Protein AF-A0A7K0C715-F1 (afdb_monomer)

pLDDT: mean 93.75, std 8.3, range [36.91, 98.69]

Mean predicted aligned error: 4.0 Å

Secondary structure (DSSP, 8-state):
-TTTT-SSEEEEESTHHHHHHHHHHHH-TTTEEEEEESS-S-PPPGGGTTS--HHHHHHHHHHHHHHHHS-HHHHHHHH-HHHHHHHHHH-HHHHHHHHHHHHHHHS--TT-GGGTS-HHHHHHHHHHHHTTTTHHHHHHHHHHHHHHH--

Organism: NCBI:txid2585200

Radius of gyration: 18.2 Å; Cα contacts (8 Å, |Δi|>4): 134; chains: 1; bounding box: 46×36×44 Å

Solvent-accessible surface area (backbone atoms only — not comparable to full-atom values): 8666 Å² total; per-residue (Å²): 94,68,88,86,61,52,71,64,43,73,36,69,19,38,72,74,34,27,59,50,24,51,51,50,41,72,76,34,58,95,29,40,76,46,72,48,58,50,69,66,98,69,82,83,63,78,89,48,67,90,71,61,53,73,66,53,51,50,52,54,50,52,51,51,52,41,62,77,68,62,42,62,66,56,55,45,18,39,72,41,17,69,68,56,13,54,48,32,54,74,31,71,66,52,34,46,55,68,50,50,53,50,55,55,71,73,44,97,32,88,91,37,49,67,82,74,45,49,71,65,61,54,48,55,56,50,45,70,33,55,77,77,49,34,39,29,62,61,27,38,52,36,42,74,42,50,70,70,71,78,109

Sequence (151 aa):
MARPGYRRFGAQGSDWGTSIATSIGQRQPDRVAGIHLMPPLAPPDPATLDDLTGAERAALATLREADEWGSGYSVQQSTRPQTVGYGLVDSPAALCAWIVEKFWSWTDSGGDLHRVITRDELLDNLMLYWLPGTGASSARLYWESLRQVNE

InterPro domains:
  IPR029058 Alpha/Beta hydrolase fold [G3DSA:3.40.50.1820] (1-151)
  IPR029058 Alpha/Beta hydrolase fold [SSF53474] (1-147)

Structure (mmCIF, N/CA/C/O backbone):
data_AF-A0A7K0C715-F1
#
_entry.id   AF-A0A7K0C715-F1
#
loop_
_atom_site.group_PDB
_atom_site.id
_atom_site.type_symbol
_atom_site.label_atom_id
_atom_site.label_alt_id
_atom_site.label_comp_id
_atom_site.label_asym_id
_atom_site.label_entity_id
_atom_site.label_seq_id
_atom_site.pdbx_PDB_ins_code
_atom_site.Cartn_x
_atom_site.Cartn_y
_atom_site.Cartn_z
_atom_site.occupancy
_atom_site.B_iso_or_equiv
_atom_site.auth_seq_id
_atom_site.auth_comp_id
_atom_site.auth_asym_id
_atom_site.auth_atom_id
_atom_site.pdbx_PDB_model_num
ATOM 1 N N . MET A 1 1 ? -17.084 5.722 13.446 1.00 94.69 1 MET A N 1
ATOM 2 C CA . MET A 1 1 ? -18.335 6.379 12.996 1.00 94.69 1 MET A CA 1
ATOM 3 C C . MET A 1 1 ? -19.380 6.596 14.089 1.00 94.69 1 MET A C 1
ATOM 5 O O . MET A 1 1 ? -19.984 7.656 14.094 1.00 94.69 1 MET A O 1
ATOM 9 N N . ALA A 1 2 ? -19.570 5.681 15.053 1.00 94.12 2 ALA A N 1
ATOM 10 C CA . ALA A 1 2 ? -20.522 5.903 16.155 1.00 94.12 2 ALA A CA 1
ATOM 11 C C . ALA A 1 2 ? -20.149 7.074 17.088 1.00 94.12 2 ALA A C 1
ATOM 13 O O . ALA A 1 2 ? -20.985 7.935 17.322 1.00 94.12 2 ALA A O 1
ATOM 14 N N . ARG A 1 3 ? -18.893 7.136 17.567 1.00 97.12 3 ARG A N 1
ATOM 15 C CA . ARG A 1 3 ? -18.402 8.224 18.441 1.00 97.12 3 ARG A CA 1
ATOM 16 C C . ARG A 1 3 ? -18.603 9.635 17.853 1.00 97.12 3 ARG A C 1
ATOM 18 O O . ARG A 1 3 ? -19.143 10.465 18.568 1.00 97.12 3 ARG A O 1
ATOM 25 N N . PRO A 1 4 ? -18.254 9.911 16.579 1.00 95.69 4 PRO A N 1
ATOM 26 C CA . PRO A 1 4 ? -18.550 11.206 15.954 1.00 95.69 4 PRO A CA 1
ATOM 27 C C . PRO A 1 4 ? -20.023 11.395 15.528 1.00 95.69 4 PRO A C 1
ATOM 29 O O . PRO A 1 4 ? -20.341 12.402 14.913 1.00 95.69 4 PRO A O 1
ATOM 32 N N . GLY A 1 5 ? -20.933 10.453 15.818 1.00 97.19 5 GLY A N 1
ATOM 33 C CA . GLY A 1 5 ? -22.380 10.629 15.613 1.00 97.19 5 GLY A CA 1
ATOM 34 C C . GLY A 1 5 ? -22.935 10.256 14.231 1.00 97.19 5 GLY A C 1
ATOM 35 O O . GLY A 1 5 ? -24.138 10.391 14.006 1.00 97.19 5 GLY A O 1
ATOM 36 N N . TYR A 1 6 ? -22.122 9.731 13.309 1.00 97.44 6 TYR A N 1
ATOM 37 C CA . TYR A 1 6 ? -22.597 9.335 11.978 1.00 97.44 6 TYR A CA 1
ATOM 38 C C . TYR A 1 6 ? -23.499 8.095 12.047 1.00 97.44 6 TYR A C 1
ATOM 40 O O . TYR A 1 6 ? -23.037 6.970 12.279 1.00 97.44 6 TYR A O 1
ATOM 48 N N . ARG A 1 7 ? -24.805 8.296 11.834 1.00 96.88 7 ARG A N 1
ATOM 49 C CA . ARG A 1 7 ? -25.800 7.210 11.794 1.00 96.88 7 ARG A CA 1
ATOM 50 C C . ARG A 1 7 ? -25.737 6.413 10.493 1.00 96.88 7 ARG A C 1
ATOM 52 O O . ARG A 1 7 ? -25.829 5.192 10.555 1.00 96.88 7 ARG A O 1
ATOM 59 N N . ARG A 1 8 ? -25.494 7.095 9.370 1.00 97.94 8 ARG A N 1
ATOM 60 C CA . ARG A 1 8 ? -25.315 6.513 8.036 1.00 97.94 8 ARG A CA 1
ATOM 61 C C . ARG A 1 8 ? -24.085 7.128 7.361 1.00 97.94 8 ARG A C 1
ATOM 63 O O . ARG A 1 8 ? -23.899 8.337 7.478 1.00 97.94 8 ARG A O 1
ATOM 70 N N . PHE A 1 9 ? -23.232 6.329 6.722 1.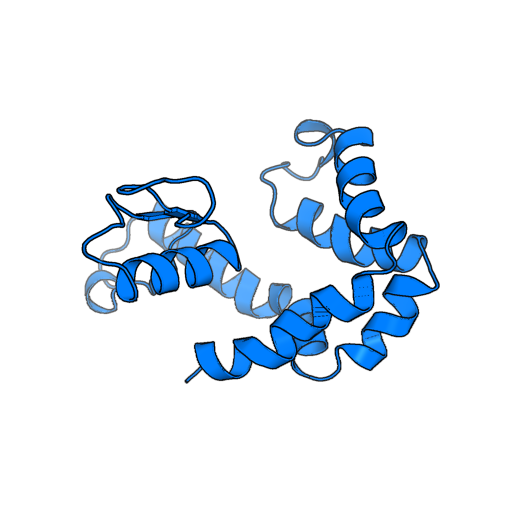00 98.12 9 PHE A N 1
ATOM 71 C CA . PHE A 1 9 ? -21.971 6.798 6.122 1.00 98.12 9 PHE A CA 1
ATOM 72 C C . PHE A 1 9 ? -21.523 5.919 4.947 1.00 98.12 9 PHE A C 1
ATOM 74 O O . PHE A 1 9 ? -21.901 4.755 4.875 1.00 98.12 9 PHE A O 1
ATOM 81 N N . GLY A 1 10 ? -20.720 6.461 4.030 1.00 97.81 10 GLY A N 1
ATOM 82 C CA . GLY A 1 10 ? -20.000 5.665 3.029 1.00 97.81 10 GLY A CA 1
ATOM 83 C C . GLY A 1 10 ? -18.629 5.233 3.551 1.00 97.81 10 GLY A C 1
ATOM 84 O O . GLY A 1 10 ? -18.049 5.925 4.390 1.00 97.81 10 GLY A O 1
ATOM 85 N N . ALA A 1 11 ? -18.112 4.106 3.064 1.00 97.69 11 ALA A N 1
ATOM 86 C CA . ALA A 1 11 ? -16.733 3.690 3.315 1.00 97.69 11 ALA A CA 1
ATOM 87 C C . ALA A 1 11 ? -15.976 3.601 1.988 1.00 97.69 11 ALA A C 1
ATOM 89 O O . ALA A 1 11 ? -16.422 2.938 1.056 1.00 97.69 11 ALA A O 1
ATOM 90 N N . GLN A 1 12 ? -14.840 4.279 1.893 1.00 97.62 12 GLN A N 1
ATOM 91 C CA . GLN A 1 12 ? -13.986 4.242 0.712 1.00 97.62 12 GLN A CA 1
ATOM 92 C C . GLN A 1 12 ? -12.634 3.654 1.099 1.00 97.62 12 GLN A C 1
ATOM 94 O O . GLN A 1 12 ? -12.163 3.881 2.215 1.00 97.62 12 GLN A O 1
ATOM 99 N N . GLY A 1 13 ? -12.040 2.877 0.198 1.00 95.75 13 GLY A N 1
ATOM 100 C CA . GLY A 1 13 ? -10.724 2.304 0.419 1.00 95.75 13 GLY A CA 1
ATOM 101 C C . GLY A 1 13 ? -9.982 1.957 -0.865 1.00 95.75 13 GLY A C 1
ATOM 102 O O . GLY A 1 13 ? -10.588 1.689 -1.902 1.00 95.75 13 GLY A O 1
ATOM 103 N N . SER A 1 14 ? -8.661 1.981 -0.756 1.00 95.44 14 SER A N 1
ATOM 104 C CA . SER A 1 14 ? -7.682 1.448 -1.702 1.00 95.44 14 SER A CA 1
ATOM 105 C C . SER A 1 14 ? -6.657 0.621 -0.927 1.00 95.44 14 SER A C 1
ATOM 107 O O . SER A 1 14 ? -6.563 0.782 0.292 1.00 95.44 14 SER A O 1
ATOM 109 N N . ASP A 1 15 ? -5.897 -0.253 -1.594 1.00 93.12 15 ASP A N 1
ATOM 110 C CA . ASP A 1 15 ? -4.895 -1.118 -0.940 1.00 93.12 15 ASP A CA 1
ATOM 111 C C . ASP A 1 15 ? -5.501 -1.859 0.285 1.00 93.12 15 ASP A C 1
ATOM 113 O O . ASP A 1 15 ? -6.604 -2.404 0.181 1.00 93.12 15 ASP A O 1
ATOM 117 N N . TRP A 1 16 ? -4.884 -1.834 1.476 1.00 93.19 16 TRP A N 1
ATOM 118 C CA . TRP A 1 16 ? -5.484 -2.374 2.710 1.00 93.19 16 TRP A CA 1
ATOM 119 C C . TRP A 1 16 ? -6.856 -1.779 3.045 1.00 93.19 16 TRP A C 1
ATOM 121 O O . TRP A 1 16 ? -7.719 -2.449 3.623 1.00 93.19 16 TRP A O 1
ATOM 131 N N . GLY A 1 17 ? -7.084 -0.524 2.663 1.00 95.06 17 GLY A N 1
ATOM 132 C CA . GLY A 1 17 ? -8.370 0.147 2.771 1.00 95.06 17 GLY A CA 1
ATOM 133 C C . GLY A 1 17 ? -9.480 -0.580 2.015 1.00 95.06 17 GLY A C 1
ATOM 134 O O . GLY A 1 17 ? -10.618 -0.540 2.475 1.00 95.06 17 GLY A O 1
ATOM 135 N N . THR A 1 18 ? -9.181 -1.289 0.921 1.00 94.75 18 THR A N 1
ATOM 136 C CA . THR A 1 18 ? -10.175 -2.090 0.192 1.00 94.75 18 THR A CA 1
ATOM 137 C C . THR A 1 18 ? -10.729 -3.212 1.075 1.00 94.75 18 THR A C 1
ATOM 139 O O . THR A 1 18 ? -11.950 -3.335 1.224 1.00 94.75 18 THR A O 1
ATOM 142 N N . SER A 1 19 ? -9.862 -3.977 1.745 1.00 92.19 19 SER A N 1
ATOM 143 C CA . SER A 1 19 ? -10.273 -5.028 2.690 1.00 92.19 19 SER A CA 1
ATOM 144 C C . SER A 1 19 ? -11.012 -4.447 3.897 1.00 92.19 19 SER A C 1
ATOM 146 O O . SER A 1 19 ? -12.045 -4.970 4.319 1.00 92.19 19 SER A O 1
ATOM 148 N N . ILE A 1 20 ? -10.529 -3.320 4.430 1.00 94.00 20 ILE A N 1
ATOM 149 C CA . ILE A 1 20 ? -11.135 -2.656 5.591 1.00 94.00 20 ILE A CA 1
ATOM 150 C C . ILE A 1 20 ? -12.530 -2.114 5.250 1.00 94.00 20 ILE A C 1
ATOM 152 O O . ILE A 1 20 ? -13.478 -2.358 5.998 1.00 94.00 20 ILE A O 1
ATOM 156 N N . ALA A 1 21 ? -12.688 -1.412 4.126 1.00 96.19 21 ALA A N 1
ATOM 157 C CA . ALA A 1 21 ? -13.970 -0.869 3.684 1.00 96.19 21 ALA A CA 1
ATOM 158 C C . ALA A 1 21 ? -14.982 -1.989 3.406 1.00 96.19 21 ALA A C 1
ATOM 160 O O . ALA A 1 21 ? -16.135 -1.887 3.830 1.00 96.19 21 ALA A O 1
ATOM 161 N N . THR A 1 22 ? -14.538 -3.087 2.789 1.00 94.69 22 THR A N 1
ATOM 162 C CA . THR A 1 22 ? -15.360 -4.287 2.568 1.00 94.69 22 THR A CA 1
ATOM 163 C C . THR A 1 22 ? -15.824 -4.894 3.893 1.00 94.69 22 THR A C 1
ATOM 165 O O . THR A 1 22 ? -17.022 -5.098 4.093 1.00 94.69 22 THR A O 1
ATOM 168 N N . SER A 1 23 ? -14.906 -5.088 4.847 1.00 94.19 23 SER A N 1
ATOM 169 C CA . SER A 1 23 ? -15.227 -5.595 6.187 1.00 94.19 23 SER A CA 1
ATOM 170 C C . SER A 1 23 ? -16.211 -4.680 6.928 1.00 94.19 23 SER A C 1
ATOM 17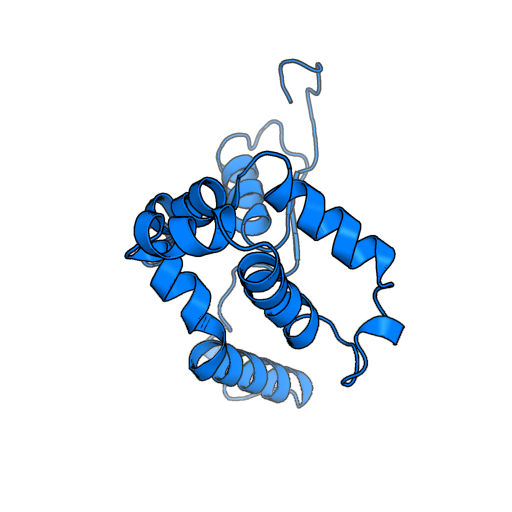2 O O . SER A 1 23 ? -17.165 -5.150 7.548 1.00 94.19 23 SER A O 1
ATOM 174 N N . ILE A 1 24 ? -16.045 -3.357 6.831 1.00 96.25 24 ILE A N 1
ATOM 175 C CA . ILE A 1 24 ? -16.985 -2.381 7.403 1.00 96.25 24 ILE A CA 1
ATOM 176 C C . ILE A 1 24 ? -18.375 -2.525 6.769 1.00 96.25 24 ILE A C 1
ATOM 178 O O . ILE A 1 24 ? -19.363 -2.551 7.505 1.00 96.25 24 ILE A O 1
ATOM 182 N N . GLY A 1 25 ? -18.452 -2.652 5.440 1.00 96.06 25 GLY A N 1
ATOM 183 C CA . GLY A 1 25 ? -19.701 -2.865 4.704 1.00 96.06 25 GLY A CA 1
ATOM 184 C C . GLY A 1 25 ? -20.438 -4.129 5.146 1.00 96.06 25 GLY A C 1
ATOM 185 O O . GLY A 1 25 ? -21.629 -4.074 5.441 1.00 96.06 25 GLY A O 1
ATOM 186 N N . GLN A 1 26 ? -19.716 -5.242 5.286 1.00 95.19 26 GLN A N 1
ATOM 187 C CA . GLN A 1 26 ? -20.271 -6.522 5.741 1.00 95.19 26 GLN A CA 1
ATOM 188 C C . GLN A 1 26 ? -20.735 -6.487 7.203 1.00 95.19 26 GLN A C 1
ATOM 190 O O . GLN A 1 26 ? -21.745 -7.090 7.555 1.00 95.19 26 GLN A O 1
ATOM 195 N N . ARG A 1 27 ? -20.001 -5.788 8.076 1.00 96.25 27 ARG A N 1
ATOM 196 C CA . ARG A 1 27 ? -20.263 -5.771 9.526 1.00 96.25 27 ARG A CA 1
ATOM 197 C C . ARG A 1 27 ? -21.317 -4.753 9.947 1.00 96.25 27 ARG A C 1
ATOM 199 O O . ARG A 1 27 ? -21.814 -4.837 11.068 1.00 96.25 27 ARG A O 1
ATOM 206 N N . GLN A 1 28 ? -21.605 -3.748 9.120 1.00 96.06 28 GLN A N 1
ATOM 207 C CA . GLN A 1 28 ? -22.554 -2.675 9.443 1.00 96.06 28 GLN A CA 1
ATOM 208 C C . GLN A 1 28 ? -23.506 -2.360 8.274 1.00 96.06 28 GLN A C 1
ATOM 210 O O . GLN A 1 28 ? -23.625 -1.187 7.900 1.00 96.06 28 GLN A O 1
ATOM 215 N N . PRO A 1 29 ? -24.213 -3.362 7.718 1.00 95.75 29 PRO A N 1
ATOM 216 C CA . PRO A 1 29 ? -25.029 -3.187 6.514 1.00 95.75 29 PRO A CA 1
ATOM 217 C C . PRO A 1 29 ? -26.129 -2.128 6.684 1.00 95.75 29 PRO A C 1
ATOM 219 O O . PRO A 1 29 ? -26.375 -1.348 5.772 1.00 95.75 29 PRO A O 1
ATOM 222 N N . ASP A 1 30 ? -26.714 -1.998 7.879 1.00 96.94 30 ASP A N 1
ATOM 223 C CA . ASP A 1 30 ? -27.777 -1.012 8.143 1.00 96.94 30 ASP A CA 1
ATOM 224 C C . ASP A 1 30 ? -27.274 0.439 8.215 1.00 96.94 30 ASP A C 1
ATOM 226 O O . ASP A 1 30 ? -28.053 1.394 8.193 1.00 96.94 30 ASP A O 1
ATOM 230 N N . ARG A 1 31 ? -25.958 0.629 8.353 1.00 97.19 31 ARG A N 1
ATOM 231 C CA . ARG A 1 31 ? -25.337 1.944 8.571 1.00 97.19 31 ARG A CA 1
ATOM 232 C C . ARG A 1 31 ? -24.462 2.383 7.409 1.00 97.19 31 ARG A C 1
ATOM 234 O O . ARG A 1 31 ? -24.255 3.585 7.231 1.00 97.19 31 ARG A O 1
ATOM 241 N N . VAL A 1 32 ? -23.941 1.446 6.629 1.00 98.19 32 VAL A N 1
ATOM 242 C CA . VAL A 1 32 ? -23.107 1.747 5.469 1.00 98.19 32 VAL A CA 1
ATOM 243 C C . VAL A 1 32 ? -24.010 2.023 4.271 1.00 98.19 32 VAL A C 1
ATOM 245 O O . VAL A 1 32 ? -24.759 1.165 3.826 1.00 98.19 32 VAL A O 1
ATOM 248 N N . ALA A 1 33 ? -23.963 3.246 3.746 1.00 97.75 33 ALA A N 1
ATOM 249 C CA . ALA A 1 33 ? -24.729 3.637 2.562 1.00 97.75 33 ALA A CA 1
ATOM 250 C C . ALA A 1 33 ? -24.212 2.966 1.280 1.00 97.75 33 ALA A C 1
ATOM 252 O O . ALA A 1 33 ? -24.973 2.792 0.335 1.00 97.75 33 ALA A O 1
ATOM 253 N N . GLY A 1 34 ? -22.926 2.628 1.260 1.00 97.25 34 GLY A N 1
ATOM 254 C CA . GLY A 1 34 ? -22.233 1.993 0.151 1.00 97.25 34 GLY A CA 1
ATOM 255 C C . GLY A 1 34 ? -20.729 1.967 0.404 1.00 97.25 34 GLY A C 1
ATOM 256 O O . GLY A 1 34 ? -20.223 2.698 1.269 1.00 97.25 34 GLY A O 1
ATOM 257 N N . ILE A 1 35 ? -20.032 1.123 -0.355 1.00 97.19 35 ILE A N 1
ATOM 258 C CA . ILE A 1 35 ? -18.571 1.066 -0.375 1.00 97.19 35 ILE A CA 1
ATOM 259 C C . ILE A 1 35 ? -18.041 1.493 -1.744 1.00 97.19 35 ILE A C 1
ATOM 261 O O . ILE A 1 35 ? -18.657 1.193 -2.764 1.00 97.19 35 ILE A O 1
ATOM 265 N N . HIS A 1 36 ? -16.909 2.194 -1.762 1.00 97.19 36 HIS A N 1
ATOM 266 C CA . HIS A 1 36 ? -16.202 2.578 -2.985 1.00 97.19 36 HIS A CA 1
ATOM 267 C C . HIS A 1 36 ? -14.757 2.076 -2.915 1.00 97.19 36 HIS A C 1
ATOM 269 O O . HIS A 1 36 ? -14.011 2.469 -2.018 1.00 97.19 36 HIS A O 1
ATOM 275 N N . LEU A 1 37 ? -14.366 1.196 -3.835 1.00 96.00 37 LEU A N 1
ATOM 276 C CA . LEU A 1 37 ? -13.095 0.467 -3.781 1.00 96.00 37 LEU A CA 1
ATOM 277 C C . LEU A 1 37 ? -12.224 0.813 -4.992 1.00 96.00 37 LEU A C 1
ATOM 279 O O . LEU A 1 37 ? -12.742 0.900 -6.104 1.00 96.00 37 LEU A O 1
ATOM 283 N N . MET A 1 38 ? -10.918 0.996 -4.786 1.00 92.50 38 MET A N 1
ATOM 284 C CA . MET A 1 38 ? -9.977 1.334 -5.861 1.00 92.50 38 MET A CA 1
ATOM 285 C C . MET A 1 38 ? -8.586 0.706 -5.641 1.00 92.50 38 MET A C 1
ATOM 287 O O . MET A 1 38 ? -7.844 1.196 -4.797 1.00 92.50 38 MET A O 1
ATOM 291 N N . PRO A 1 39 ? -8.178 -0.312 -6.418 1.00 87.31 39 PRO A N 1
ATOM 292 C CA . PRO A 1 39 ? -9.040 -1.229 -7.160 1.00 87.31 39 PRO A CA 1
ATOM 293 C C . PRO A 1 39 ? -9.828 -2.154 -6.203 1.00 87.31 39 PRO A C 1
ATOM 295 O O . PRO A 1 39 ? -9.474 -2.285 -5.024 1.00 87.31 39 PRO A O 1
ATOM 298 N N . PRO A 1 40 ? -10.912 -2.794 -6.675 1.00 84.88 40 PRO A N 1
ATOM 299 C CA . PRO A 1 40 ? -11.590 -3.846 -5.922 1.00 84.88 40 PRO A CA 1
ATOM 300 C C . PRO A 1 40 ? -10.744 -5.130 -5.863 1.00 84.88 40 PRO A C 1
ATOM 302 O O . PRO A 1 40 ? -10.008 -5.444 -6.795 1.00 84.88 40 PRO A O 1
ATOM 305 N N . LEU A 1 41 ? -10.900 -5.908 -4.788 1.00 80.69 41 LEU A N 1
ATOM 306 C CA . LEU A 1 41 ? -10.359 -7.269 -4.686 1.00 80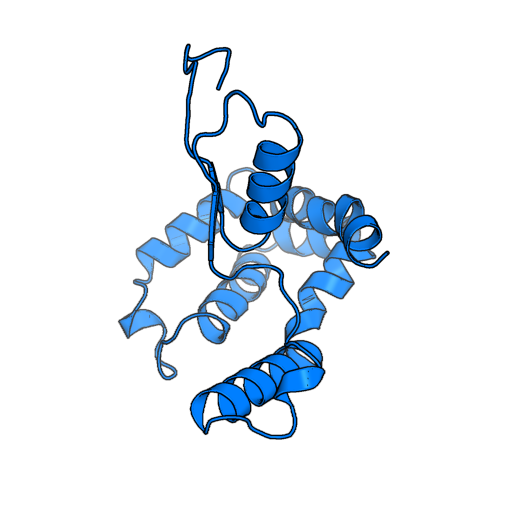.69 41 LEU A CA 1
ATOM 307 C C . LEU A 1 41 ? -11.314 -8.239 -5.391 1.00 80.69 41 LEU A C 1
ATOM 309 O O . LEU A 1 41 ? -12.169 -8.851 -4.755 1.00 80.69 41 LEU A O 1
ATOM 313 N N . ALA A 1 42 ? -11.209 -8.320 -6.716 1.00 83.69 42 ALA A N 1
ATOM 314 C CA . ALA A 1 42 ? -12.018 -9.213 -7.537 1.00 83.69 42 ALA A CA 1
ATOM 315 C C . ALA A 1 42 ? -11.138 -9.879 -8.609 1.00 83.69 42 ALA A C 1
ATOM 317 O O . ALA A 1 42 ? -10.533 -9.160 -9.409 1.00 83.69 42 ALA A O 1
ATOM 318 N N . PRO A 1 43 ? -11.034 -11.222 -8.637 1.00 81.94 43 PRO A N 1
ATOM 319 C CA . PRO A 1 43 ? -10.331 -11.910 -9.712 1.00 81.94 43 PRO A CA 1
ATOM 320 C C . PRO A 1 43 ? -11.098 -11.771 -11.040 1.00 81.94 43 PRO A C 1
ATOM 322 O O . PRO A 1 43 ? -12.316 -11.565 -11.023 1.00 81.94 43 PRO A O 1
ATOM 325 N N . PRO A 1 44 ? -10.414 -11.901 -12.191 1.00 85.19 44 PRO A N 1
ATOM 326 C CA . PRO A 1 44 ? -11.086 -11.976 -13.485 1.00 85.19 44 PRO A CA 1
ATOM 327 C C . PRO A 1 44 ? -12.035 -13.181 -13.526 1.00 85.19 44 PRO A C 1
ATOM 329 O O . PRO A 1 44 ? -11.702 -14.249 -13.009 1.00 85.19 44 PRO A O 1
ATOM 332 N N . ASP A 1 45 ? -13.201 -13.014 -14.152 1.00 88.44 45 ASP A N 1
ATOM 333 C CA . ASP A 1 45 ? -14.156 -14.105 -14.356 1.00 88.44 45 ASP A CA 1
ATOM 334 C C . ASP A 1 45 ? -13.568 -15.127 -15.347 1.00 88.44 45 ASP A C 1
ATOM 336 O O . ASP A 1 45 ? -13.308 -14.774 -16.500 1.00 88.44 45 ASP A O 1
ATOM 340 N N . PRO A 1 46 ? -13.356 -16.396 -14.950 1.00 89.81 46 PRO A N 1
ATOM 341 C CA . PRO A 1 46 ? -12.844 -17.414 -15.860 1.00 89.81 46 PRO A CA 1
ATOM 342 C C . PRO A 1 46 ? -13.690 -17.583 -17.128 1.00 89.81 46 PRO A C 1
ATOM 344 O O . PRO A 1 46 ? -13.149 -17.955 -18.167 1.00 89.81 46 PRO A O 1
ATOM 347 N N . ALA A 1 47 ? -14.995 -17.292 -17.065 1.00 92.94 47 ALA A N 1
ATOM 348 C CA . ALA A 1 47 ? -15.903 -17.417 -18.201 1.00 92.94 47 ALA A CA 1
ATOM 349 C C . ALA A 1 47 ? -15.655 -16.380 -19.310 1.00 92.94 47 ALA A C 1
ATOM 351 O O . ALA A 1 47 ? -16.113 -16.582 -20.432 1.00 92.94 47 ALA A O 1
ATOM 352 N N . THR A 1 48 ? -14.940 -15.285 -19.027 1.00 89.94 48 THR A N 1
ATOM 353 C CA . THR A 1 48 ? -14.660 -14.226 -20.013 1.00 89.94 48 THR A CA 1
ATOM 354 C C . THR A 1 48 ? -13.279 -14.352 -20.659 1.00 89.94 48 THR A C 1
ATOM 356 O O . THR A 1 48 ? -12.962 -13.603 -21.580 1.00 89.94 48 THR A O 1
ATOM 359 N N . LEU A 1 49 ? -12.452 -15.312 -20.226 1.00 90.75 49 LEU A N 1
ATOM 360 C CA . LEU A 1 49 ? -11.056 -15.431 -20.668 1.00 90.75 49 LEU A CA 1
ATOM 361 C C . LEU A 1 49 ? -10.889 -15.748 -22.162 1.00 90.75 49 LEU A C 1
ATOM 363 O O . LEU A 1 49 ? -9.849 -15.413 -22.732 1.00 90.75 49 LEU A O 1
ATOM 367 N N . ASP A 1 50 ? -11.897 -16.349 -22.794 1.00 93.94 50 ASP A N 1
ATOM 368 C CA . ASP A 1 50 ? -11.872 -16.685 -24.222 1.00 93.94 50 ASP A CA 1
ATOM 369 C C . ASP A 1 50 ? -12.229 -15.493 -25.136 1.00 93.94 50 ASP A C 1
ATOM 371 O O . ASP A 1 50 ? -11.991 -15.558 -26.343 1.00 93.94 50 ASP A O 1
ATOM 375 N N . ASP A 1 51 ? -12.754 -14.390 -24.584 1.00 95.19 51 ASP A N 1
ATOM 376 C CA . ASP A 1 51 ? -13.188 -13.200 -25.336 1.00 95.19 51 ASP A CA 1
ATOM 377 C C . ASP A 1 51 ? -12.763 -11.899 -24.641 1.00 95.19 51 ASP A C 1
ATOM 379 O O . ASP A 1 51 ? -13.568 -11.072 -24.216 1.00 95.19 51 ASP A O 1
ATOM 383 N N . LEU A 1 52 ? -11.451 -11.727 -24.491 1.00 94.94 52 LEU A N 1
ATOM 384 C CA . LEU A 1 52 ? -10.892 -10.526 -23.878 1.00 94.94 52 LEU A CA 1
ATOM 385 C C . LEU A 1 52 ? -10.746 -9.391 -24.897 1.00 94.94 52 LEU A C 1
ATOM 387 O O . LEU A 1 52 ? -10.263 -9.565 -26.021 1.00 94.94 52 LEU A O 1
ATOM 391 N N . THR A 1 53 ? -11.034 -8.172 -24.469 1.00 95.69 53 THR A N 1
ATOM 392 C CA . THR A 1 53 ? -10.615 -6.957 -25.164 1.00 95.69 53 THR A CA 1
ATOM 393 C C . THR A 1 53 ? -9.092 -6.780 -25.093 1.00 95.69 53 THR A C 1
ATOM 395 O O . THR A 1 53 ? -8.379 -7.424 -24.316 1.00 95.69 53 THR A O 1
ATOM 398 N N . GLY A 1 54 ? -8.548 -5.868 -25.906 1.00 96.12 54 GLY A N 1
ATOM 399 C CA . GLY A 1 54 ? -7.128 -5.506 -25.816 1.00 96.12 54 GLY A CA 1
ATOM 400 C C . GLY A 1 54 ? -6.743 -4.935 -24.445 1.00 96.12 54 GLY A C 1
ATOM 401 O O . GLY A 1 54 ? -5.672 -5.256 -23.935 1.00 96.12 54 GLY A O 1
ATOM 402 N N . ALA A 1 55 ? -7.634 -4.146 -23.836 1.00 93.94 55 ALA A N 1
ATOM 403 C CA . ALA A 1 55 ? -7.422 -3.553 -22.519 1.00 93.94 55 ALA A CA 1
ATOM 404 C C . ALA A 1 55 ? -7.402 -4.612 -21.406 1.00 93.94 55 ALA A C 1
ATOM 406 O O . ALA A 1 55 ? -6.530 -4.571 -20.544 1.00 93.94 55 ALA A O 1
ATOM 407 N N . GLU A 1 56 ? -8.300 -5.598 -21.451 1.00 93.19 56 GLU A N 1
ATOM 408 C CA . GLU A 1 56 ? -8.327 -6.681 -20.459 1.00 93.19 56 GLU A CA 1
ATOM 409 C C . GLU A 1 56 ? -7.099 -7.585 -20.573 1.00 93.19 56 GLU A C 1
ATOM 411 O O . GLU A 1 56 ? -6.498 -7.930 -19.557 1.00 93.19 56 GLU A O 1
ATOM 416 N N . ARG A 1 57 ? -6.649 -7.905 -21.796 1.00 94.62 57 ARG A N 1
ATOM 417 C CA . ARG A 1 57 ? -5.377 -8.623 -21.991 1.00 94.62 57 ARG A CA 1
ATOM 418 C C . ARG A 1 57 ? -4.193 -7.870 -21.387 1.00 94.62 57 ARG A C 1
ATOM 420 O O . ARG A 1 57 ? -3.355 -8.494 -20.740 1.00 94.62 57 ARG A O 1
ATOM 427 N N . ALA A 1 58 ? -4.127 -6.553 -21.588 1.00 94.12 58 ALA A N 1
ATOM 428 C CA . ALA A 1 58 ? -3.076 -5.722 -21.008 1.00 94.12 58 ALA A CA 1
ATOM 429 C C . ALA A 1 58 ? -3.150 -5.706 -19.471 1.00 94.12 58 ALA A C 1
ATOM 431 O O . ALA A 1 58 ? -2.136 -5.924 -18.817 1.00 94.12 58 ALA A O 1
ATOM 432 N N . ALA A 1 59 ? -4.347 -5.551 -18.895 1.00 91.56 59 ALA A N 1
ATOM 433 C CA . ALA A 1 59 ? -4.543 -5.588 -17.446 1.00 91.56 59 ALA A CA 1
ATOM 434 C C . ALA A 1 59 ? -4.117 -6.934 -16.832 1.00 91.56 59 ALA A C 1
ATOM 436 O O . ALA A 1 59 ? -3.427 -6.957 -15.815 1.00 91.56 59 ALA A O 1
ATOM 437 N N . LEU A 1 60 ? -4.460 -8.062 -17.468 1.00 92.19 60 LEU A N 1
ATOM 438 C CA . LEU A 1 60 ? -4.010 -9.386 -17.023 1.00 92.19 60 LEU A CA 1
ATOM 439 C C . LEU A 1 60 ? -2.489 -9.553 -17.119 1.00 92.19 60 LEU A C 1
ATOM 441 O O . LEU A 1 60 ? -1.903 -10.211 -16.262 1.00 92.19 60 LEU A O 1
ATOM 445 N N . ALA A 1 61 ? -1.846 -8.977 -18.137 1.00 93.06 61 ALA A N 1
ATOM 446 C CA . ALA A 1 61 ? -0.389 -8.987 -18.243 1.00 93.06 61 ALA A CA 1
ATOM 447 C C . ALA A 1 61 ? 0.258 -8.198 -17.093 1.00 93.06 61 ALA A C 1
ATOM 449 O O . ALA A 1 61 ? 1.158 -8.720 -16.440 1.00 93.06 61 ALA A O 1
ATOM 450 N N . THR A 1 62 ? -0.262 -7.007 -16.774 1.00 90.38 62 THR A N 1
ATOM 451 C CA . THR A 1 62 ? 0.192 -6.207 -15.625 1.00 90.38 62 THR A CA 1
ATOM 452 C C . THR A 1 62 ? 0.013 -6.949 -14.300 1.00 90.38 62 THR A C 1
ATOM 454 O O . THR A 1 62 ? 0.912 -6.927 -13.464 1.00 90.38 62 THR A O 1
ATOM 457 N N . LEU A 1 63 ? -1.111 -7.649 -14.102 1.00 89.69 63 LEU A N 1
ATOM 458 C CA . LEU A 1 63 ? -1.327 -8.456 -12.895 1.00 89.69 63 LEU A CA 1
ATOM 459 C C . LEU A 1 63 ? -0.305 -9.592 -12.764 1.00 89.69 63 LEU A C 1
ATOM 461 O O . LEU A 1 63 ? 0.185 -9.836 -11.666 1.00 89.69 63 LEU A O 1
ATOM 465 N N . ARG A 1 64 ? 0.043 -10.265 -13.868 1.00 90.88 64 ARG A N 1
ATOM 466 C CA . ARG A 1 64 ? 1.060 -11.332 -13.867 1.00 90.88 64 ARG A CA 1
ATOM 467 C C . ARG A 1 64 ? 2.451 -10.799 -13.538 1.00 90.88 64 ARG A C 1
ATOM 469 O O . ARG A 1 64 ? 3.148 -11.398 -12.731 1.00 90.88 64 ARG A O 1
ATOM 476 N N . GLU A 1 65 ? 2.836 -9.672 -14.129 1.00 92.12 65 GLU A N 1
ATOM 477 C CA . GLU A 1 65 ? 4.118 -9.025 -13.831 1.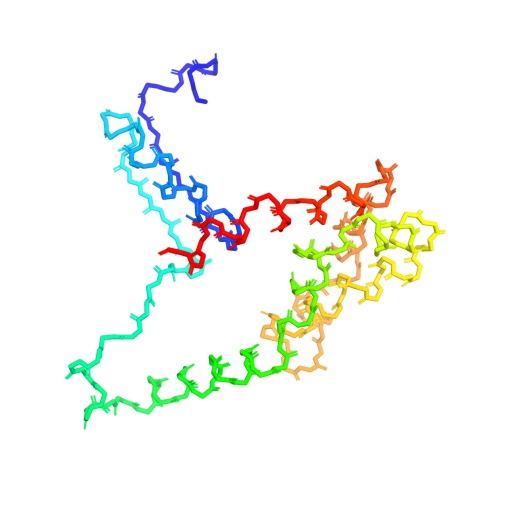00 92.12 65 GLU A CA 1
ATOM 478 C C . GLU A 1 65 ? 4.199 -8.589 -12.359 1.00 92.12 65 GLU A C 1
ATOM 480 O O . GLU A 1 65 ? 5.210 -8.814 -11.694 1.00 92.12 65 GLU A O 1
ATOM 485 N N . ALA A 1 66 ? 3.113 -8.020 -11.824 1.00 88.81 66 ALA A N 1
ATOM 486 C CA . ALA A 1 66 ? 3.030 -7.624 -10.422 1.00 88.81 66 ALA A CA 1
ATOM 487 C C . ALA A 1 66 ? 3.102 -8.822 -9.458 1.00 88.81 66 ALA A C 1
ATOM 489 O O . ALA A 1 66 ? 3.715 -8.705 -8.396 1.00 88.81 66 ALA A O 1
ATOM 490 N N . ASP A 1 67 ? 2.509 -9.962 -9.816 1.00 87.94 67 ASP A N 1
ATOM 491 C CA . ASP A 1 67 ? 2.597 -11.200 -9.033 1.00 87.94 67 ASP A CA 1
ATOM 492 C C . ASP A 1 67 ? 4.036 -11.742 -8.999 1.00 87.94 67 ASP A C 1
ATOM 494 O O . ASP A 1 67 ? 4.577 -12.021 -7.924 1.00 87.94 67 ASP A O 1
ATOM 498 N N . GLU A 1 68 ? 4.686 -11.789 -10.166 1.00 92.69 68 GLU A N 1
ATOM 499 C CA . GLU A 1 68 ? 6.044 -12.316 -10.324 1.00 92.69 68 GLU A CA 1
ATOM 500 C C . GLU A 1 68 ? 7.104 -11.436 -9.639 1.00 92.69 68 GLU A C 1
ATOM 502 O O . GLU A 1 68 ? 7.988 -11.953 -8.953 1.00 92.69 68 GLU A O 1
ATOM 507 N N . TRP A 1 69 ? 7.010 -10.108 -9.776 1.00 92.56 69 TRP A N 1
ATOM 508 C CA . TRP A 1 69 ? 8.085 -9.188 -9.368 1.00 92.56 69 TRP A CA 1
ATOM 509 C C . TRP A 1 69 ? 7.704 -8.220 -8.244 1.00 92.56 69 TRP A C 1
ATOM 511 O O . TRP A 1 69 ? 8.572 -7.731 -7.519 1.00 92.56 69 TRP A O 1
ATOM 521 N N . GLY A 1 70 ? 6.416 -7.929 -8.065 1.00 92.06 70 GLY A N 1
ATOM 522 C CA . GLY A 1 70 ? 5.938 -6.878 -7.162 1.00 92.06 70 GLY A CA 1
ATOM 523 C C . GLY A 1 70 ? 5.730 -7.318 -5.710 1.00 92.06 70 GLY A C 1
ATOM 524 O O . GLY A 1 70 ? 5.636 -6.468 -4.820 1.00 92.06 70 GLY A O 1
ATOM 525 N N . SER A 1 71 ? 5.683 -8.625 -5.442 1.00 91.75 71 SER A N 1
ATOM 526 C CA . SER A 1 71 ? 5.237 -9.195 -4.159 1.00 91.75 71 SER A CA 1
ATOM 527 C C . SER A 1 71 ? 6.331 -9.326 -3.085 1.00 91.75 71 SER A C 1
ATOM 529 O O . SER A 1 71 ? 6.028 -9.544 -1.911 1.00 91.75 71 SER A O 1
ATOM 531 N N . GLY A 1 72 ? 7.611 -9.123 -3.415 1.00 95.88 72 GLY A N 1
ATOM 532 C CA . GLY A 1 72 ? 8.721 -9.361 -2.476 1.00 95.88 72 GLY A CA 1
ATOM 533 C C . GLY A 1 72 ? 8.614 -8.592 -1.148 1.00 95.88 72 GLY A C 1
ATOM 534 O O . GLY A 1 72 ? 8.885 -9.139 -0.075 1.00 95.88 72 GLY A O 1
ATOM 535 N N . TYR A 1 73 ? 8.145 -7.340 -1.193 1.00 96.75 73 TYR A N 1
ATOM 536 C CA . TYR A 1 73 ? 7.962 -6.519 0.008 1.00 96.75 73 TYR A CA 1
ATOM 537 C C . TYR A 1 73 ? 6.901 -7.110 0.957 1.00 96.75 73 TYR A C 1
ATOM 539 O O . TYR A 1 73 ? 7.101 -7.120 2.173 1.00 96.75 73 TYR A O 1
ATOM 547 N N . SER A 1 74 ? 5.793 -7.626 0.415 1.00 94.75 74 SER A N 1
ATOM 548 C CA . SER A 1 74 ? 4.669 -8.154 1.188 1.00 94.75 74 SER A CA 1
ATOM 549 C C . SER A 1 74 ? 4.980 -9.550 1.723 1.00 94.75 74 SER A C 1
ATOM 551 O O . SER A 1 74 ? 4.614 -9.862 2.855 1.00 94.75 74 SER A O 1
ATOM 553 N N . VAL A 1 75 ? 5.745 -10.361 0.983 1.00 95.00 75 VAL A N 1
ATOM 554 C CA . VAL A 1 75 ? 6.291 -11.644 1.460 1.00 95.00 75 VAL A CA 1
ATOM 555 C C . VAL A 1 75 ? 7.226 -11.425 2.652 1.00 95.00 75 VAL A C 1
ATOM 557 O O . VAL A 1 75 ? 7.096 -12.095 3.681 1.00 95.00 75 VAL A O 1
ATOM 560 N N . GLN A 1 76 ? 8.132 -10.447 2.574 1.00 97.69 76 GLN A N 1
ATOM 561 C CA . GLN A 1 76 ? 9.020 -10.128 3.693 1.00 97.69 76 GLN A CA 1
ATOM 562 C C . GLN A 1 76 ? 8.237 -9.629 4.918 1.00 97.69 76 GLN A C 1
ATOM 564 O O . GLN A 1 76 ? 8.481 -10.078 6.041 1.00 97.69 76 GLN A O 1
ATOM 569 N N . GLN A 1 77 ? 7.271 -8.727 4.725 1.00 97.50 77 GLN A N 1
ATOM 570 C CA . GLN A 1 77 ? 6.470 -8.180 5.824 1.00 97.50 77 GLN A CA 1
ATOM 571 C C . GLN A 1 77 ? 5.498 -9.210 6.423 1.00 97.50 77 GLN A C 1
ATOM 573 O O . GLN A 1 77 ? 5.267 -9.198 7.630 1.00 97.50 77 GLN A O 1
ATOM 578 N N . SER A 1 78 ? 4.983 -10.156 5.634 1.00 96.06 78 SER A N 1
ATOM 579 C CA . SER A 1 78 ? 4.079 -11.209 6.123 1.00 96.06 78 SER A CA 1
ATOM 580 C C . SER A 1 78 ? 4.781 -12.343 6.865 1.00 96.06 78 SER A C 1
ATOM 582 O O . SER A 1 78 ? 4.134 -13.118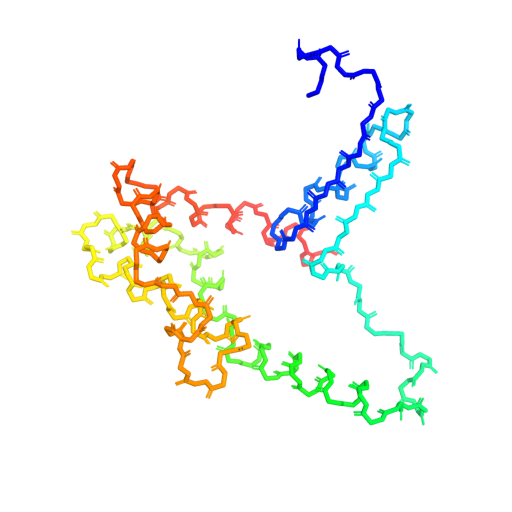 7.573 1.00 96.06 78 SER A O 1
ATOM 584 N N . THR A 1 79 ? 6.106 -12.450 6.734 1.00 95.94 79 THR A N 1
ATOM 585 C CA . THR A 1 79 ? 6.891 -13.536 7.332 1.00 95.94 79 THR A CA 1
ATOM 586 C C . THR A 1 79 ? 7.873 -13.063 8.395 1.00 95.94 79 THR A C 1
ATOM 588 O O . THR A 1 79 ? 8.080 -13.771 9.378 1.00 95.94 79 THR A O 1
ATOM 591 N N . ARG A 1 80 ? 8.524 -11.910 8.238 1.00 97.50 80 ARG A N 1
ATOM 592 C CA . ARG A 1 80 ? 9.546 -11.408 9.173 1.00 97.50 80 ARG A CA 1
ATOM 593 C C . ARG A 1 80 ? 9.436 -9.882 9.348 1.00 97.50 80 ARG A C 1
ATOM 595 O O . ARG A 1 80 ? 10.434 -9.175 9.174 1.00 97.50 80 ARG A O 1
ATOM 602 N N . PRO A 1 81 ? 8.263 -9.352 9.757 1.00 97.69 81 PRO A N 1
ATOM 603 C CA . PRO A 1 81 ? 8.043 -7.906 9.876 1.00 97.69 81 PRO A CA 1
ATOM 604 C C . PRO A 1 81 ? 8.991 -7.247 10.883 1.00 97.69 81 PRO A C 1
ATOM 606 O O . PRO A 1 81 ? 9.482 -6.147 10.650 1.00 97.69 81 PRO A O 1
ATOM 609 N N . GLN A 1 82 ? 9.302 -7.931 11.991 1.00 98.25 82 GLN A N 1
ATOM 610 C CA . GLN A 1 82 ? 10.229 -7.403 12.993 1.00 98.25 82 GLN A CA 1
ATOM 611 C C . GLN A 1 82 ? 11.652 -7.268 12.438 1.00 98.25 82 GLN A C 1
ATOM 613 O O . GLN A 1 82 ? 12.319 -6.277 12.715 1.00 98.25 82 GLN A O 1
ATOM 618 N N . THR A 1 83 ? 12.105 -8.245 11.647 1.00 98.50 83 THR A N 1
ATOM 619 C CA . THR A 1 83 ? 13.459 -8.261 11.083 1.00 98.50 83 THR A CA 1
ATOM 620 C C . THR A 1 83 ? 13.659 -7.121 10.092 1.00 98.50 83 THR A C 1
ATOM 622 O O . THR A 1 83 ? 14.630 -6.384 10.223 1.00 98.50 83 THR A O 1
ATOM 625 N N . VAL A 1 84 ? 12.734 -6.933 9.140 1.00 98.50 84 VAL A N 1
ATOM 626 C CA . VAL A 1 84 ? 12.810 -5.792 8.208 1.00 98.50 84 VAL A CA 1
ATOM 627 C C . VAL A 1 84 ? 12.624 -4.461 8.944 1.00 98.50 84 VAL A C 1
ATOM 629 O O . VAL A 1 84 ? 13.308 -3.486 8.645 1.00 98.50 84 VAL A O 1
ATOM 632 N N . GLY A 1 85 ? 11.778 -4.446 9.978 1.00 98.44 85 GLY A N 1
ATOM 633 C CA . GLY A 1 85 ? 11.493 -3.273 10.794 1.00 98.44 85 GLY A CA 1
ATOM 634 C C . GLY A 1 85 ? 12.720 -2.626 11.437 1.00 98.44 85 GLY A C 1
ATOM 635 O O . GLY A 1 85 ? 12.748 -1.404 11.534 1.00 98.44 85 GLY A O 1
ATOM 636 N N . TYR A 1 86 ? 13.749 -3.394 11.820 1.00 98.50 86 TYR A N 1
ATOM 637 C CA . TYR A 1 86 ? 14.991 -2.812 12.350 1.00 98.50 86 TYR A CA 1
ATOM 638 C C . TYR A 1 86 ? 15.648 -1.861 11.343 1.00 98.50 86 TYR A C 1
ATOM 640 O O . TYR A 1 86 ? 15.974 -0.734 11.700 1.00 98.50 86 TYR A O 1
ATOM 648 N N . GLY A 1 87 ? 15.768 -2.268 10.075 1.00 98.38 87 GLY A N 1
ATOM 649 C CA . GLY A 1 87 ? 16.340 -1.413 9.031 1.00 98.38 87 GLY A CA 1
ATOM 650 C C . GLY A 1 87 ? 15.463 -0.201 8.710 1.00 98.38 87 GLY A C 1
ATOM 651 O O . GLY A 1 87 ? 15.979 0.898 8.529 1.00 98.38 87 GLY A O 1
ATOM 652 N N . LEU A 1 88 ? 14.138 -0.386 8.695 1.00 98.50 88 LEU A N 1
ATOM 653 C CA . LEU A 1 88 ? 13.176 0.679 8.382 1.00 98.50 88 LEU A CA 1
ATOM 654 C C . LEU A 1 88 ? 13.064 1.755 9.473 1.00 98.50 88 LEU A C 1
ATOM 656 O O . LEU A 1 88 ? 12.586 2.850 9.193 1.00 98.50 88 LEU A O 1
ATOM 660 N N . VAL A 1 89 ? 13.460 1.446 10.708 1.00 98.44 89 VAL A N 1
ATOM 661 C CA . VAL A 1 89 ? 13.434 2.395 11.833 1.00 98.44 89 VAL A CA 1
ATOM 662 C C . VAL A 1 89 ? 14.809 3.020 12.081 1.00 98.44 89 VAL A C 1
ATOM 664 O O . VAL A 1 89 ? 14.876 4.169 12.500 1.00 98.44 89 VAL A O 1
ATOM 667 N N . ASP A 1 90 ? 15.898 2.299 11.813 1.00 98.56 90 ASP A N 1
ATOM 668 C CA . ASP A 1 90 ? 17.261 2.774 12.088 1.00 98.56 90 ASP A CA 1
ATOM 669 C C . ASP A 1 90 ? 17.855 3.607 10.937 1.00 98.56 90 ASP A C 1
ATOM 671 O O . ASP A 1 90 ? 18.652 4.515 11.163 1.00 98.56 90 ASP A O 1
ATOM 675 N N . SER A 1 91 ? 17.444 3.345 9.688 1.00 98.62 91 SER A N 1
ATOM 676 C CA . SER A 1 91 ? 18.008 4.002 8.504 1.00 98.62 91 SER A CA 1
ATOM 677 C C . SER A 1 91 ? 16.947 4.764 7.700 1.00 98.62 91 SER A C 1
ATOM 679 O O . SER A 1 91 ? 16.104 4.139 7.046 1.00 98.62 91 SER A O 1
ATOM 681 N N . PRO A 1 92 ? 17.013 6.111 7.637 1.00 98.19 92 PRO A N 1
ATOM 682 C CA . PRO A 1 92 ? 16.074 6.893 6.832 1.00 98.19 92 PRO A CA 1
ATOM 683 C C . PRO A 1 92 ? 16.260 6.626 5.333 1.00 98.19 92 PRO A C 1
ATOM 685 O O . PRO A 1 92 ? 15.300 6.688 4.570 1.00 98.19 92 PRO A O 1
ATOM 688 N N . ALA A 1 93 ? 17.476 6.269 4.903 1.00 98.69 93 ALA A N 1
ATOM 689 C CA . ALA A 1 93 ? 17.744 5.864 3.527 1.00 98.69 93 ALA A CA 1
ATOM 690 C C . ALA A 1 93 ? 17.087 4.515 3.192 1.00 98.69 93 ALA A C 1
ATOM 692 O O . ALA A 1 93 ? 16.515 4.376 2.113 1.00 98.69 93 ALA A O 1
ATOM 693 N N . ALA A 1 94 ? 17.121 3.546 4.117 1.00 98.56 94 ALA A N 1
ATOM 694 C CA . ALA A 1 94 ? 16.450 2.261 3.925 1.00 98.56 94 ALA A CA 1
ATOM 695 C C . ALA A 1 94 ? 14.927 2.432 3.872 1.00 98.56 94 ALA A C 1
ATOM 697 O O . ALA A 1 94 ? 14.290 1.898 2.969 1.00 98.56 94 ALA A O 1
ATOM 698 N N . LEU A 1 95 ? 14.354 3.223 4.787 1.00 98.69 95 LEU A N 1
ATOM 699 C CA . LEU A 1 95 ? 12.928 3.553 4.773 1.00 98.69 95 LEU A CA 1
ATOM 700 C C . LEU A 1 95 ? 12.517 4.246 3.467 1.00 98.69 95 LEU A C 1
ATOM 702 O O . LEU A 1 95 ? 11.531 3.854 2.844 1.00 98.69 95 LEU A O 1
ATOM 706 N N . CYS A 1 96 ? 13.297 5.245 3.042 1.00 98.44 96 CYS A N 1
ATOM 707 C CA . CYS A 1 96 ? 13.067 5.977 1.802 1.00 98.44 96 CYS A CA 1
ATOM 708 C C . CYS A 1 96 ? 13.070 5.039 0.595 1.00 98.44 96 CYS A C 1
ATOM 710 O O . CYS A 1 96 ? 12.089 5.002 -0.140 1.00 98.44 96 CYS A O 1
ATOM 712 N N . ALA A 1 97 ? 14.114 4.222 0.429 1.00 98.31 97 ALA A N 1
ATOM 713 C CA . ALA A 1 97 ? 14.191 3.269 -0.674 1.00 98.31 97 ALA A CA 1
ATOM 714 C C . ALA A 1 97 ? 13.014 2.278 -0.666 1.00 98.31 97 ALA A C 1
ATOM 716 O O . ALA A 1 97 ? 12.413 2.033 -1.708 1.00 98.31 97 ALA A O 1
ATOM 717 N N . TRP A 1 98 ? 12.645 1.761 0.511 1.00 98.44 98 TRP A N 1
ATOM 718 C CA . TRP A 1 98 ? 11.574 0.773 0.667 1.00 98.44 98 TRP A CA 1
ATOM 719 C C . TRP A 1 98 ? 10.186 1.301 0.280 1.00 98.44 98 TRP A C 1
ATOM 721 O O . TRP A 1 98 ? 9.364 0.554 -0.246 1.00 98.44 98 TRP A O 1
ATOM 731 N N . ILE A 1 99 ? 9.914 2.583 0.540 1.00 98.25 99 ILE A N 1
ATOM 732 C CA . ILE A 1 99 ? 8.620 3.214 0.245 1.00 98.25 99 ILE A CA 1
ATOM 733 C C . ILE A 1 99 ? 8.610 3.843 -1.155 1.00 98.25 99 ILE A C 1
ATOM 735 O O . ILE A 1 99 ? 7.655 3.652 -1.907 1.00 98.25 99 ILE A O 1
ATOM 739 N N . VAL A 1 100 ? 9.662 4.572 -1.538 1.00 97.56 100 VAL A N 1
ATOM 740 C CA . VAL A 1 100 ? 9.718 5.289 -2.826 1.00 97.56 100 VAL A CA 1
ATOM 741 C C . VAL A 1 100 ? 9.735 4.325 -4.011 1.00 97.56 100 VAL A C 1
ATOM 743 O O . VAL A 1 100 ? 9.164 4.649 -5.048 1.00 97.56 100 VAL A O 1
ATOM 746 N N . GLU A 1 101 ? 10.289 3.118 -3.861 1.00 96.69 101 GLU A N 1
ATOM 747 C CA . GLU A 1 101 ? 10.196 2.063 -4.883 1.00 96.69 101 GLU A CA 1
ATOM 748 C C . GLU A 1 101 ? 8.737 1.739 -5.252 1.00 96.69 101 GLU A C 1
ATOM 750 O O . GLU A 1 101 ? 8.425 1.547 -6.428 1.00 96.69 101 GLU A O 1
ATOM 755 N N . LYS A 1 102 ? 7.813 1.781 -4.281 1.00 96.25 102 LYS A N 1
ATOM 756 C CA . LYS A 1 102 ? 6.378 1.572 -4.530 1.00 96.25 102 LYS A CA 1
ATOM 757 C C . LYS A 1 102 ? 5.730 2.769 -5.201 1.00 96.25 102 LYS A C 1
ATOM 759 O O . LYS A 1 102 ? 4.978 2.582 -6.147 1.00 96.25 102 LYS A O 1
ATOM 764 N N . PHE A 1 103 ? 6.070 3.993 -4.799 1.00 96.75 103 PHE A N 1
ATOM 765 C CA . PHE A 1 103 ? 5.614 5.186 -5.521 1.00 96.75 103 PHE A CA 1
ATOM 766 C C . PHE A 1 103 ? 6.076 5.184 -6.979 1.00 96.75 103 PHE A C 1
ATOM 768 O O . PHE A 1 103 ? 5.283 5.482 -7.869 1.00 96.75 103 PHE A O 1
ATOM 775 N N . TRP A 1 104 ? 7.328 4.802 -7.228 1.00 94.81 104 TRP A N 1
ATOM 776 C CA . TRP A 1 104 ? 7.873 4.670 -8.574 1.00 94.81 104 TRP A CA 1
ATOM 777 C C . TRP A 1 104 ? 7.118 3.625 -9.401 1.00 94.81 104 TRP A C 1
ATOM 779 O O . TRP A 1 104 ? 6.734 3.903 -10.533 1.00 94.81 104 TRP A O 1
ATOM 789 N N . SER A 1 105 ? 6.880 2.446 -8.821 1.00 92.81 105 SER A N 1
ATOM 790 C CA . SER A 1 105 ? 6.315 1.296 -9.537 1.00 92.81 105 SER A CA 1
ATOM 791 C C . SER A 1 105 ? 4.790 1.333 -9.675 1.00 92.81 105 SER A C 1
ATOM 793 O O . SER A 1 105 ? 4.251 0.744 -10.605 1.00 92.81 105 SER A O 1
ATOM 795 N N . TRP A 1 106 ? 4.074 1.978 -8.751 1.00 93.62 106 TRP A N 1
ATOM 796 C CA . TRP A 1 106 ? 2.603 1.967 -8.704 1.00 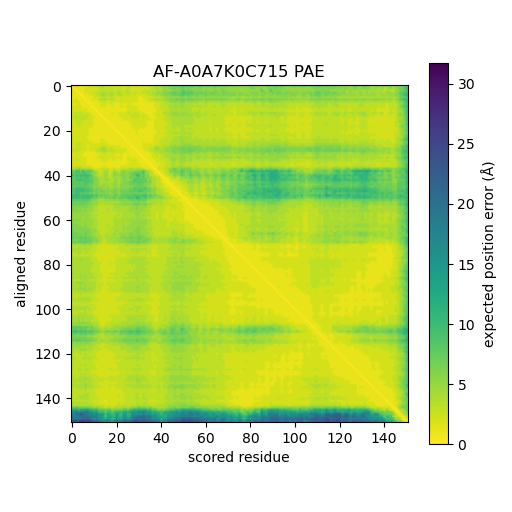93.62 106 TRP A CA 1
ATOM 797 C C . TRP A 1 106 ? 1.953 3.251 -9.219 1.00 93.62 106 TRP A C 1
ATOM 799 O O . TRP A 1 106 ? 0.731 3.305 -9.344 1.00 93.62 106 TRP A O 1
ATOM 809 N N . THR A 1 107 ? 2.743 4.281 -9.523 1.00 94.31 107 THR A N 1
ATOM 810 C CA . THR A 1 107 ? 2.226 5.520 -10.113 1.00 94.31 107 THR A CA 1
ATOM 811 C C . THR A 1 107 ? 2.429 5.505 -11.622 1.00 94.31 107 THR A C 1
ATOM 813 O O . THR A 1 107 ? 3.509 5.150 -12.095 1.00 94.31 107 THR A O 1
ATOM 816 N N . ASP A 1 108 ? 1.433 5.973 -12.379 1.00 92.88 108 ASP A N 1
ATOM 817 C CA . ASP A 1 108 ? 1.532 6.196 -13.829 1.00 92.88 108 ASP A CA 1
ATOM 818 C C . ASP A 1 108 ? 2.412 7.422 -14.146 1.00 92.88 108 ASP A C 1
ATOM 820 O O . ASP A 1 108 ? 1.967 8.481 -14.586 1.00 92.88 108 ASP A O 1
ATOM 824 N N . SER A 1 109 ? 3.691 7.298 -13.803 1.00 93.12 109 SER A N 1
ATOM 825 C CA . SER A 1 109 ? 4.701 8.349 -13.901 1.00 93.12 109 SER A CA 1
ATOM 826 C C . SER A 1 109 ? 5.395 8.382 -15.263 1.00 93.12 109 SER A C 1
ATOM 828 O O . SER A 1 109 ? 6.092 9.344 -15.584 1.00 93.12 109 SER A O 1
ATOM 830 N N . GLY A 1 110 ? 5.253 7.318 -16.063 1.00 91.50 110 GLY A N 1
ATOM 831 C CA . GLY A 1 110 ? 6.007 7.136 -17.304 1.00 91.50 110 GLY A CA 1
ATOM 832 C C . GLY A 1 110 ? 7.527 7.084 -17.101 1.00 91.50 110 GLY A C 1
ATOM 833 O O . GLY A 1 110 ? 8.269 7.421 -18.021 1.00 91.50 110 GLY A O 1
ATOM 834 N N . GLY A 1 111 ? 7.993 6.709 -15.903 1.00 90.81 111 GLY A N 1
ATOM 835 C CA . GLY A 1 111 ? 9.417 6.685 -15.558 1.00 90.81 111 GLY A CA 1
ATOM 836 C C . GLY A 1 111 ? 9.984 8.036 -15.113 1.00 90.81 111 GLY A C 1
ATOM 837 O O . GLY A 1 111 ? 11.199 8.183 -15.048 1.00 90.81 111 GLY A O 1
ATOM 838 N N . ASP A 1 112 ? 9.136 9.019 -14.803 1.00 94.44 112 ASP A N 1
ATOM 839 C CA . ASP A 1 112 ? 9.527 10.240 -14.094 1.00 94.44 112 ASP A CA 1
ATOM 840 C C . ASP A 1 112 ? 8.541 10.514 -12.955 1.00 94.44 112 ASP A C 1
ATOM 842 O O . ASP A 1 112 ? 7.514 11.175 -13.123 1.00 94.44 112 ASP A O 1
ATOM 846 N N . LEU A 1 113 ? 8.851 9.989 -11.767 1.00 94.75 113 LEU A N 1
ATOM 847 C CA . LEU A 1 113 ? 8.001 10.137 -10.585 1.00 94.75 113 LEU A CA 1
ATOM 848 C C . LEU A 1 113 ? 7.720 11.604 -10.234 1.00 94.75 113 LEU A C 1
ATOM 850 O O . LEU A 1 113 ? 6.625 11.921 -9.775 1.00 94.75 113 LEU A O 1
ATOM 854 N N . HIS A 1 114 ? 8.658 12.515 -10.503 1.00 95.56 114 HIS A N 1
ATOM 855 C CA . HIS A 1 114 ? 8.502 13.926 -10.155 1.00 95.56 114 HIS A CA 1
ATOM 856 C C . HIS A 1 114 ? 7.543 14.689 -11.072 1.00 95.56 114 HIS A C 1
ATOM 858 O O . HIS A 1 114 ? 7.127 15.796 -10.730 1.00 95.56 114 HIS A O 1
ATOM 864 N N . ARG A 1 115 ? 7.122 14.083 -12.190 1.00 95.25 115 ARG A N 1
ATOM 865 C CA . ARG A 1 115 ? 6.038 14.599 -13.033 1.00 95.25 115 ARG A CA 1
ATOM 866 C C . ARG A 1 115 ? 4.664 14.490 -12.365 1.00 95.25 115 ARG A C 1
ATOM 868 O O . ARG A 1 115 ? 3.773 15.274 -12.685 1.00 95.25 115 ARG A O 1
ATOM 875 N N . VAL A 1 116 ? 4.486 13.501 -11.493 1.00 96.56 116 VAL A N 1
ATOM 876 C CA . VAL A 1 116 ? 3.191 13.133 -10.898 1.00 96.56 116 VAL A CA 1
ATOM 877 C C . VAL A 1 116 ? 3.136 13.384 -9.398 1.00 96.56 116 VAL A C 1
ATOM 879 O O . VAL A 1 116 ? 2.068 13.706 -8.889 1.00 96.56 116 VAL A O 1
ATOM 882 N N . ILE A 1 117 ? 4.268 13.254 -8.700 1.00 97.19 117 ILE A N 1
ATOM 883 C CA . ILE A 1 117 ? 4.370 13.459 -7.255 1.00 97.19 117 ILE A CA 1
ATOM 884 C C . ILE A 1 117 ? 5.630 14.267 -6.964 1.00 97.19 117 ILE A C 1
ATOM 886 O O . ILE A 1 117 ? 6.755 13.872 -7.287 1.00 97.19 117 ILE A O 1
ATOM 890 N N . THR A 1 118 ? 5.452 15.418 -6.330 1.00 97.75 118 THR A N 1
ATOM 891 C CA . THR A 1 118 ? 6.564 16.289 -5.962 1.00 97.75 118 THR A CA 1
ATOM 892 C C . THR A 1 118 ? 7.456 15.633 -4.908 1.00 97.75 118 THR A C 1
ATOM 894 O O . THR A 1 118 ? 7.071 14.711 -4.186 1.00 97.75 118 THR A O 1
ATOM 897 N N . ARG A 1 119 ? 8.694 16.122 -4.791 1.00 97.50 119 ARG A N 1
ATOM 898 C CA . ARG A 1 119 ? 9.614 15.644 -3.753 1.00 97.50 119 ARG A CA 1
ATOM 899 C C . ARG A 1 119 ? 9.056 15.875 -2.346 1.00 97.50 119 ARG A C 1
ATOM 901 O O . ARG A 1 119 ? 9.225 15.004 -1.499 1.00 97.50 119 ARG A O 1
ATOM 908 N N . ASP A 1 120 ? 8.406 17.010 -2.118 1.00 98.44 120 ASP A N 1
ATOM 909 C CA . ASP A 1 120 ? 7.876 17.358 -0.801 1.00 98.44 120 ASP A CA 1
ATOM 910 C C . ASP A 1 120 ? 6.709 16.441 -0.418 1.00 98.44 120 ASP A C 1
ATOM 912 O O . ASP A 1 120 ? 6.702 15.926 0.692 1.00 98.44 120 ASP A O 1
ATOM 916 N N . GLU A 1 121 ? 5.812 16.096 -1.349 1.00 98.06 121 GLU A N 1
ATOM 917 C CA . GLU A 1 121 ? 4.734 15.123 -1.094 1.00 98.06 121 GLU A CA 1
ATOM 918 C C . GLU A 1 121 ? 5.268 13.722 -0.743 1.00 98.06 121 GLU A C 1
ATOM 920 O O . GLU A 1 121 ? 4.742 13.055 0.153 1.00 98.06 121 GLU A O 1
ATOM 925 N N . LEU A 1 122 ? 6.339 13.272 -1.413 1.00 97.81 122 LEU A N 1
ATOM 926 C CA . LEU A 1 122 ? 7.006 12.010 -1.065 1.00 97.81 122 LEU A CA 1
ATOM 927 C C . LEU A 1 122 ? 7.631 12.079 0.330 1.00 97.81 122 LEU A C 1
ATOM 929 O O . LEU A 1 122 ? 7.491 11.141 1.115 1.00 97.81 122 LEU A O 1
ATOM 933 N N . LEU A 1 123 ? 8.320 13.178 0.646 1.00 98.25 123 LEU A N 1
ATOM 934 C CA . LEU A 1 123 ? 8.944 13.371 1.952 1.00 98.25 123 LEU A CA 1
ATOM 935 C C . LEU A 1 123 ? 7.897 13.472 3.060 1.00 98.25 123 LEU A C 1
ATOM 937 O O . LEU A 1 123 ? 8.074 12.835 4.092 1.00 98.25 123 LEU A O 1
ATOM 941 N N . ASP A 1 124 ? 6.785 14.167 2.843 1.00 98.44 124 ASP A N 1
ATOM 942 C CA . ASP A 1 124 ? 5.680 14.242 3.798 1.00 98.44 124 ASP A CA 1
ATOM 943 C C . ASP A 1 124 ? 5.137 12.847 4.124 1.00 98.44 124 ASP A C 1
ATOM 945 O O . ASP A 1 124 ? 4.972 12.499 5.298 1.00 98.44 124 ASP A O 1
ATOM 949 N N . ASN A 1 125 ? 4.939 11.999 3.107 1.00 98.19 125 ASN A N 1
ATOM 950 C CA . ASN A 1 125 ? 4.540 10.609 3.320 1.00 98.19 125 ASN A CA 1
ATOM 951 C C . ASN A 1 125 ? 5.590 9.833 4.128 1.00 98.19 125 ASN A C 1
ATOM 953 O O . ASN A 1 125 ? 5.255 9.208 5.134 1.00 98.19 125 ASN A O 1
ATOM 957 N N . LEU A 1 126 ? 6.865 9.913 3.734 1.00 98.25 126 LEU A N 1
ATOM 958 C CA . LEU A 1 126 ? 7.971 9.251 4.431 1.00 98.25 126 LEU A CA 1
ATOM 959 C C . LEU A 1 126 ? 8.081 9.692 5.893 1.00 98.25 126 LEU A C 1
ATOM 961 O O . LEU A 1 126 ? 8.338 8.866 6.770 1.00 98.25 126 LEU A O 1
ATOM 965 N N . MET A 1 127 ? 7.848 10.971 6.181 1.00 98.50 127 MET A N 1
ATOM 966 C CA . MET A 1 127 ? 7.944 11.520 7.531 1.00 98.50 127 MET A CA 1
ATOM 967 C C . MET A 1 127 ? 6.835 11.010 8.458 1.00 98.50 127 MET A C 1
ATOM 969 O O . MET A 1 127 ? 7.084 10.876 9.659 1.00 98.50 127 MET A O 1
ATOM 973 N N . LEU A 1 128 ? 5.670 10.615 7.925 1.00 98.00 128 LEU A N 1
ATOM 974 C CA . LEU A 1 128 ? 4.638 9.901 8.693 1.00 98.00 128 LEU A CA 1
ATOM 975 C C . LEU A 1 128 ? 5.077 8.494 9.127 1.00 98.00 128 LEU A C 1
ATOM 977 O O . LEU A 1 128 ? 4.528 7.964 10.095 1.00 98.00 128 LEU A O 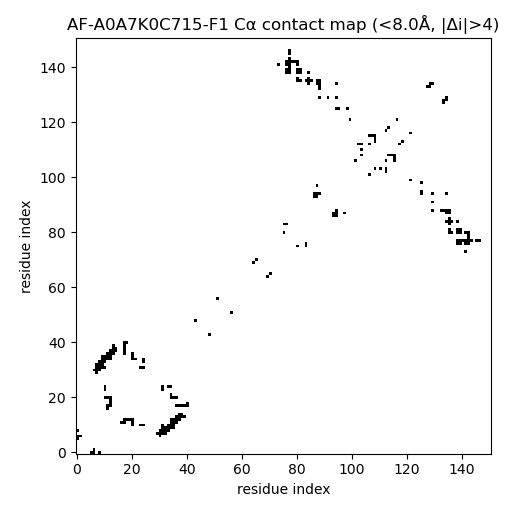1
ATOM 981 N N . TYR A 1 129 ? 6.064 7.899 8.453 1.00 98.56 129 TYR A N 1
ATOM 982 C CA . TYR A 1 129 ? 6.680 6.640 8.876 1.00 98.56 129 TYR A CA 1
ATOM 983 C C . TYR A 1 129 ? 7.899 6.861 9.775 1.00 98.56 129 TYR A C 1
ATOM 985 O O . TYR A 1 129 ? 8.050 6.191 10.799 1.00 98.56 129 TYR A O 1
ATOM 993 N N . TRP A 1 130 ? 8.760 7.809 9.398 1.00 98.50 130 TRP A N 1
ATOM 994 C CA . TRP A 1 130 ? 10.044 8.052 10.049 1.00 98.50 130 TRP A CA 1
ATOM 995 C C . TRP A 1 130 ? 9.893 8.626 11.459 1.00 98.50 130 TRP A C 1
ATOM 997 O O . TRP A 1 130 ? 10.380 8.033 12.418 1.00 98.50 130 TRP A O 1
ATOM 1007 N N . LEU A 1 131 ? 9.188 9.754 11.606 1.00 98.50 131 LEU A N 1
ATOM 1008 C CA . LEU A 1 131 ? 9.099 10.469 12.884 1.00 98.50 131 LEU A CA 1
ATOM 1009 C C . LEU A 1 131 ? 8.494 9.635 14.024 1.00 98.50 131 LEU A C 1
ATOM 1011 O O . LEU A 1 131 ? 9.044 9.669 15.125 1.00 98.50 131 LEU A O 1
ATOM 1015 N N . PRO A 1 132 ? 7.396 8.881 13.820 1.00 98.19 132 PRO A N 1
ATOM 1016 C CA . PRO A 1 132 ? 6.858 8.024 14.871 1.00 98.19 132 PRO A CA 1
ATOM 1017 C C . PRO A 1 132 ? 7.545 6.650 14.951 1.00 98.19 132 PRO A C 1
ATOM 1019 O O . PRO A 1 132 ? 7.159 5.841 15.794 1.00 98.19 132 PRO A O 1
ATOM 1022 N N . GLY A 1 133 ? 8.522 6.349 14.086 1.00 98.00 133 GLY A N 1
ATOM 1023 C CA . GLY A 1 133 ? 9.217 5.058 14.062 1.00 98.00 133 GLY A CA 1
ATOM 1024 C C . GLY A 1 133 ? 8.309 3.882 13.689 1.00 98.00 133 GLY A C 1
ATOM 1025 O O . GLY A 1 133 ? 8.421 2.795 14.259 1.00 98.00 133 GLY A O 1
ATOM 1026 N N . THR A 1 134 ? 7.374 4.079 12.756 1.00 98.38 134 THR A N 1
ATOM 1027 C CA . THR A 1 134 ? 6.310 3.102 12.454 1.00 98.38 134 THR A CA 1
ATOM 1028 C C . THR A 1 134 ? 6.657 2.110 11.349 1.00 98.38 134 THR A C 1
ATOM 1030 O O . THR A 1 134 ? 5.823 1.271 11.022 1.00 98.38 134 THR A O 1
ATOM 1033 N N . GLY A 1 135 ? 7.883 2.116 10.812 1.00 97.31 135 GLY A N 1
ATOM 1034 C CA . GLY A 1 135 ? 8.307 1.149 9.788 1.00 97.31 135 GLY A CA 1
ATOM 1035 C C . GLY A 1 135 ? 8.127 -0.316 10.216 1.00 97.31 135 GLY A C 1
ATOM 1036 O O . GLY A 1 135 ? 7.671 -1.148 9.436 1.00 97.31 135 GLY A O 1
ATOM 1037 N N . ALA A 1 136 ? 8.417 -0.638 11.482 1.00 96.88 136 ALA A N 1
ATOM 1038 C CA . ALA A 1 136 ? 8.207 -1.985 12.015 1.00 96.88 136 ALA A CA 1
ATOM 1039 C C . ALA A 1 136 ? 6.726 -2.297 12.294 1.00 96.88 136 ALA A C 1
ATOM 1041 O O . ALA A 1 136 ? 6.277 -3.422 12.075 1.00 96.88 136 ALA A O 1
ATOM 1042 N N . SER A 1 137 ? 5.961 -1.331 12.812 1.00 97.94 137 SER A N 1
ATOM 1043 C CA . SER A 1 137 ? 4.561 -1.557 13.186 1.00 97.94 137 SER A CA 1
ATOM 1044 C C . SER A 1 137 ? 3.637 -1.626 11.973 1.00 97.94 137 SER A C 1
ATOM 1046 O O . SER A 1 137 ? 2.732 -2.457 11.975 1.00 97.94 137 SER A O 1
ATOM 1048 N N . SER A 1 138 ? 3.888 -0.841 10.921 1.00 97.31 138 SER A N 1
ATOM 1049 C CA . SER A 1 138 ? 3.151 -0.932 9.656 1.00 97.31 138 SER A CA 1
ATOM 1050 C C . SER A 1 138 ? 3.372 -2.286 8.977 1.00 97.31 138 SER A C 1
ATOM 1052 O O . SER A 1 138 ? 2.409 -2.918 8.547 1.00 97.31 138 SER A O 1
ATOM 1054 N N . ALA A 1 139 ? 4.607 -2.799 8.987 1.00 97.19 139 ALA A N 1
ATOM 1055 C CA . ALA A 1 139 ? 4.933 -4.112 8.434 1.00 97.19 139 ALA A CA 1
ATOM 1056 C C . ALA A 1 139 ? 4.175 -5.264 9.114 1.00 97.19 139 ALA A C 1
ATOM 1058 O O . ALA A 1 139 ? 3.804 -6.238 8.462 1.00 97.19 139 ALA A O 1
ATOM 1059 N N . ARG A 1 140 ? 3.894 -5.164 10.421 1.00 96.44 140 ARG A N 1
ATOM 1060 C CA . ARG A 1 140 ? 3.147 -6.205 11.151 1.00 96.44 140 ARG A CA 1
ATOM 1061 C C . ARG A 1 140 ? 1.714 -6.384 10.648 1.00 96.44 140 ARG A C 1
ATOM 1063 O O . ARG A 1 140 ? 1.182 -7.479 10.804 1.00 96.44 140 ARG A O 1
ATOM 1070 N N . LEU A 1 141 ? 1.112 -5.377 10.005 1.00 95.25 141 LEU A N 1
ATOM 1071 C CA . LEU A 1 141 ? -0.216 -5.514 9.393 1.00 95.25 141 LEU A CA 1
ATOM 1072 C C . LEU A 1 141 ?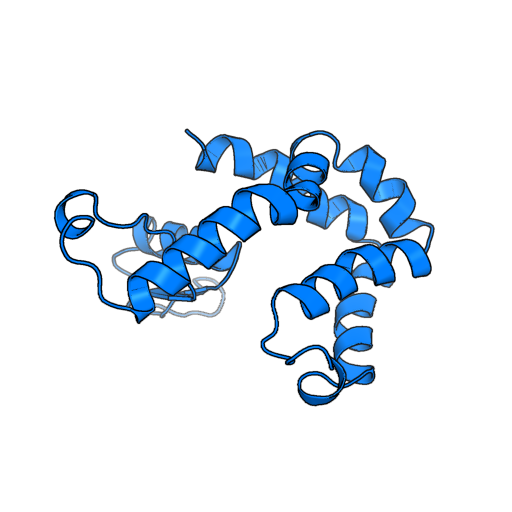 -0.262 -6.688 8.404 1.00 95.25 141 LEU A C 1
ATOM 1074 O O . LEU A 1 141 ? -1.221 -7.460 8.410 1.00 95.25 141 LEU A O 1
ATOM 1078 N N . TYR A 1 142 ? 0.803 -6.860 7.617 1.00 95.50 142 TYR A N 1
ATOM 1079 C CA . TYR A 1 142 ? 0.935 -7.945 6.646 1.00 95.50 142 TYR A CA 1
ATOM 1080 C C . TYR A 1 142 ? 1.018 -9.310 7.330 1.00 95.50 142 TYR A C 1
ATOM 1082 O O . TYR A 1 142 ? 0.381 -10.255 6.876 1.00 95.50 142 TYR A O 1
ATOM 1090 N N . TRP A 1 143 ? 1.767 -9.421 8.431 1.00 95.00 143 TRP A N 1
ATOM 1091 C CA . TRP A 1 143 ? 1.874 -10.664 9.203 1.00 95.00 143 TRP A CA 1
ATOM 1092 C C . TRP A 1 143 ? 0.529 -11.107 9.782 1.00 95.00 143 TRP A C 1
ATOM 1094 O O . TRP A 1 143 ? 0.184 -12.283 9.686 1.00 95.00 143 TRP A O 1
ATOM 1104 N N . GLU A 1 144 ? -0.235 -10.172 10.348 1.00 93.62 144 GLU A N 1
ATOM 1105 C CA . GLU A 1 144 ? -1.537 -10.473 10.955 1.00 93.62 144 GLU A CA 1
ATOM 1106 C C . GLU A 1 144 ? -2.609 -10.810 9.911 1.00 93.62 144 GLU A C 1
ATOM 1108 O O . GLU A 1 144 ? -3.481 -11.641 10.162 1.00 93.62 144 GLU A O 1
ATOM 1113 N N . SER A 1 145 ? -2.549 -10.169 8.739 1.00 89.06 145 SER A N 1
ATOM 1114 C CA . SER A 1 145 ? -3.699 -10.120 7.831 1.00 89.06 145 SER A CA 1
ATOM 1115 C C . SER A 1 145 ? -3.527 -10.944 6.557 1.00 89.06 145 SER A C 1
ATOM 1117 O O . SER A 1 145 ? -4.499 -11.539 6.110 1.00 89.06 145 SER A O 1
ATOM 1119 N N . LEU A 1 146 ? -2.329 -11.039 5.959 1.00 79.81 146 LEU A N 1
ATOM 1120 C CA . LEU A 1 146 ? -2.197 -11.717 4.655 1.00 79.81 146 LEU A CA 1
ATOM 1121 C C . LEU A 1 146 ? -2.511 -13.212 4.716 1.00 79.81 146 LEU A C 1
ATOM 1123 O O . LEU A 1 146 ? -3.044 -13.758 3.756 1.00 79.81 146 LEU A O 1
ATOM 1127 N N . ARG A 1 147 ? -2.249 -13.872 5.849 1.00 67.19 147 ARG A N 1
ATOM 1128 C CA . ARG A 1 147 ? -2.640 -15.279 6.025 1.00 67.19 147 ARG A CA 1
ATOM 1129 C C . ARG A 1 147 ? -4.154 -15.477 6.010 1.00 67.19 147 ARG A C 1
ATOM 1131 O O . ARG A 1 147 ? -4.601 -16.525 5.590 1.00 67.19 147 ARG A O 1
ATOM 1138 N N . GLN A 1 148 ? -4.918 -14.473 6.438 1.00 61.19 148 GLN A N 1
ATOM 1139 C CA . GLN A 1 148 ? -6.382 -14.524 6.482 1.00 61.19 148 GLN A CA 1
ATOM 1140 C C . GLN A 1 148 ? -7.035 -14.113 5.154 1.00 61.19 148 GLN A C 1
ATOM 1142 O O . GLN A 1 148 ? -8.231 -14.305 4.988 1.00 61.19 148 GLN A O 1
ATOM 1147 N N . VAL A 1 149 ? -6.276 -1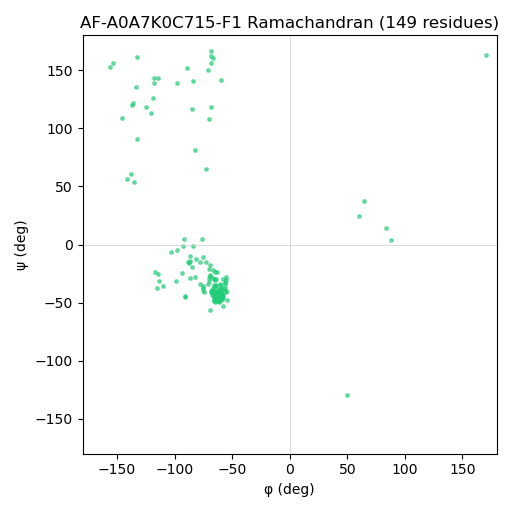3.489 4.245 1.00 57.25 149 VAL A N 1
ATOM 1148 C CA . VAL A 1 149 ? -6.757 -13.046 2.922 1.00 57.25 149 VAL A CA 1
ATOM 1149 C C . VAL A 1 149 ? -6.489 -14.101 1.840 1.00 57.25 149 VAL A C 1
ATOM 1151 O O . VAL A 1 149 ? -7.188 -14.123 0.834 1.00 57.25 149 VAL A O 1
ATOM 1154 N N . ASN A 1 150 ? -5.493 -14.970 2.044 1.00 51.34 150 ASN A N 1
ATOM 1155 C CA . ASN A 1 150 ? -5.099 -16.021 1.097 1.00 51.34 150 ASN A CA 1
ATOM 1156 C C . ASN A 1 150 ? -5.777 -17.387 1.350 1.00 51.34 150 ASN A C 1
ATOM 1158 O O . ASN A 1 150 ? -5.489 -18.336 0.620 1.00 51.34 150 ASN A O 1
ATOM 1162 N N . GLU A 1 151 ? -6.619 -17.496 2.381 1.00 36.91 151 GLU A N 1
ATOM 1163 C CA . GLU A 1 151 ? -7.487 -18.653 2.673 1.00 36.91 151 GLU A CA 1
ATOM 1164 C C . GLU A 1 151 ? -8.927 -18.358 2.234 1.00 36.91 151 GLU A C 1
ATOM 1166 O O . GLU A 1 151 ? -9.557 -19.271 1.653 1.00 36.91 151 GLU A O 1
#

Foldseek 3Di:
DVVVPQQAEAQEDEDVSLVVNVVCCVVCVNRHPYYHYDVHPDDDDPVCVVPDDPVRVVVVVVVVCCVVPVCPLLVCLQPPLVVLLVCCAVPLVSVLCSPVVCCQVVDPCVNPSCVPANPVNSVVVSCVCHVVSCSSVVSNCSNVPVVVVVD

Nearest PDB structures (foldseek):
  5f4z-assembly3_E  TM=9.372E-01  e=5.168E-08  Streptomyces carzinostaticus subsp. neocarzinostaticus
  4qa9-assembly1_A  TM=8.927E-01  e=1.792E-07  Streptomyces carzinostaticus subsp. neocarzinostaticus
  6ix4-assembly1_B  TM=8.582E-01  e=8.979E-05  Aspergillus usamii
  6xtc-assembly2_D  TM=3.206E-01  e=2.404E-01  synthetic construct
  6ty7-assembly1_A  TM=3.410E-01  e=6.714E-01  synthetic construct